Protein AF-A0A1M5B3C9-F1 (afdb_monomer_lite)

Radius of gyration: 13.38 Å; chains: 1; bounding box: 29×24×37 Å

Secondary structure (DSSP, 8-state):
-HHHHHHHHHHTTSS-HHHHHHHHHHHHHS-HHHHTTGGGGSS-B----HHHHHHHHTTSB--SBTB---SS--B-B-HHHHHHHHHHHHTTTTS--

Foldseek 3Di:
DLLVLLVVCVVVVVDDPVLSVLLVVLVVQADLVLLLCLVVQQDKDQDPDPSQVRCCVSVQWPPDDPPPPDVGRIIHGDPSSVSSVVSCVVVCNSPDD

pLDDT: mean 84.62, std 15.62, range [39.25, 97.19]

Organism: NCBI:txid871325

Structure (mmCIF, N/CA/C/O backbone):
data_AF-A0A1M5B3C9-F1
#
_entry.id   AF-A0A1M5B3C9-F1
#
loop_
_atom_site.group_PDB
_atom_site.id
_atom_site.type_symbol
_atom_site.label_atom_id
_atom_site.label_alt_id
_atom_site.label_comp_id
_atom_site.label_asym_id
_atom_site.label_entity_id
_atom_site.label_seq_id
_atom_site.pdbx_PDB_ins_code
_atom_site.Cartn_x
_atom_site.Cartn_y
_atom_site.Cartn_z
_atom_site.occupancy
_atom_site.B_iso_or_equiv
_atom_site.auth_seq_id
_atom_site.auth_comp_id
_atom_site.auth_asym_id
_atom_site.auth_atom_id
_atom_site.pdbx_PDB_model_num
ATOM 1 N N . MET A 1 1 ? 1.270 -7.340 12.332 1.00 81.56 1 MET A N 1
ATOM 2 C CA . MET A 1 1 ? 0.358 -7.906 11.324 1.00 81.56 1 MET A CA 1
ATOM 3 C C . MET A 1 1 ? -0.073 -6.761 10.421 1.00 81.56 1 MET A C 1
ATOM 5 O O . MET A 1 1 ? -0.568 -5.781 10.962 1.00 81.56 1 MET A O 1
ATOM 9 N N . ILE A 1 2 ? 0.177 -6.836 9.108 1.00 88.81 2 ILE A N 1
ATOM 10 C CA . ILE A 1 2 ? -0.075 -5.735 8.149 1.00 88.81 2 ILE A CA 1
ATOM 11 C C . ILE A 1 2 ? -1.534 -5.254 8.214 1.00 88.81 2 ILE A C 1
ATOM 13 O O . ILE A 1 2 ? -1.790 -4.061 8.341 1.00 88.81 2 ILE A O 1
ATOM 17 N N . MET A 1 3 ? -2.479 -6.195 8.265 1.00 91.19 3 MET A N 1
ATOM 18 C CA . MET A 1 3 ? -3.909 -5.907 8.415 1.00 91.19 3 MET A CA 1
ATOM 19 C C . MET A 1 3 ? -4.231 -5.077 9.669 1.00 91.19 3 MET A C 1
ATOM 21 O O . MET A 1 3 ? -5.036 -4.152 9.628 1.00 91.19 3 MET A O 1
ATOM 25 N N . GLY A 1 4 ? -3.556 -5.365 10.787 1.00 92.38 4 GLY A N 1
ATOM 26 C CA . GLY A 1 4 ? -3.728 -4.624 12.038 1.00 92.38 4 GLY A CA 1
ATOM 27 C C . GLY A 1 4 ? -3.229 -3.180 11.951 1.00 92.38 4 GLY A C 1
ATOM 28 O O . GLY A 1 4 ? -3.819 -2.295 12.563 1.00 92.38 4 GLY A O 1
ATOM 29 N N . SER A 1 5 ? -2.183 -2.923 11.161 1.00 94.38 5 SER A N 1
ATOM 30 C CA . SER A 1 5 ? -1.696 -1.564 10.892 1.00 94.38 5 SER A CA 1
ATOM 31 C C . SER A 1 5 ? -2.705 -0.751 10.082 1.00 94.38 5 SER A C 1
ATOM 33 O O . SER A 1 5 ? -2.977 0.396 10.430 1.00 94.38 5 SER A O 1
ATOM 35 N N . ILE A 1 6 ? -3.319 -1.363 9.065 1.00 95.31 6 ILE A N 1
ATOM 36 C CA . ILE A 1 6 ? -4.390 -0.741 8.271 1.00 95.31 6 ILE A CA 1
ATOM 37 C C . ILE A 1 6 ? -5.605 -0.440 9.161 1.00 95.31 6 ILE A C 1
ATOM 39 O O . ILE A 1 6 ? -6.112 0.681 9.165 1.00 95.31 6 ILE A O 1
ATOM 43 N N . TYR A 1 7 ? -6.022 -1.401 9.989 1.00 95.38 7 TYR A N 1
ATOM 44 C CA . TYR A 1 7 ? -7.133 -1.205 10.920 1.00 95.38 7 TYR A CA 1
ATOM 45 C C . TYR A 1 7 ? -6.852 -0.082 11.930 1.00 95.38 7 TYR A C 1
ATOM 47 O O . TYR A 1 7 ? -7.695 0.785 12.157 1.00 95.38 7 TYR A O 1
ATOM 55 N N . LYS A 1 8 ? -5.636 -0.031 12.490 1.00 95.06 8 LYS A N 1
ATOM 56 C CA . LYS A 1 8 ? -5.207 1.053 13.385 1.00 95.06 8 LYS A CA 1
ATOM 57 C C . LYS A 1 8 ? -5.260 2.415 12.688 1.00 95.06 8 LYS A C 1
ATOM 59 O O . LYS A 1 8 ? -5.754 3.369 13.283 1.00 95.06 8 LYS A O 1
ATOM 64 N N . ALA A 1 9 ? -4.783 2.515 11.446 1.00 95.81 9 ALA A N 1
ATOM 65 C CA . ALA A 1 9 ? -4.845 3.755 10.672 1.00 95.81 9 ALA A CA 1
ATOM 66 C C . ALA A 1 9 ? -6.293 4.236 10.489 1.00 95.81 9 ALA A C 1
ATOM 68 O O . ALA A 1 9 ? -6.568 5.427 10.645 1.00 95.81 9 ALA A O 1
ATOM 69 N N . ARG A 1 10 ? -7.232 3.306 10.261 1.00 96.81 10 ARG A N 1
ATOM 70 C CA . ARG A 1 10 ? -8.659 3.628 10.194 1.00 96.81 10 ARG A CA 1
ATOM 71 C C . ARG A 1 10 ? -9.207 4.140 11.525 1.00 96.81 10 ARG A C 1
ATOM 73 O O . ARG A 1 10 ? -9.901 5.155 11.527 1.00 96.81 10 ARG A O 1
ATOM 80 N N . LEU A 1 11 ? -8.901 3.478 12.643 1.00 96.75 11 LEU A N 1
ATOM 81 C CA . LEU A 1 11 ? -9.350 3.908 13.978 1.00 96.75 11 LEU A CA 1
ATOM 82 C C . LEU A 1 11 ? -8.838 5.306 14.351 1.00 96.75 11 LEU A C 1
ATOM 84 O O . LEU A 1 11 ? -9.525 6.053 15.0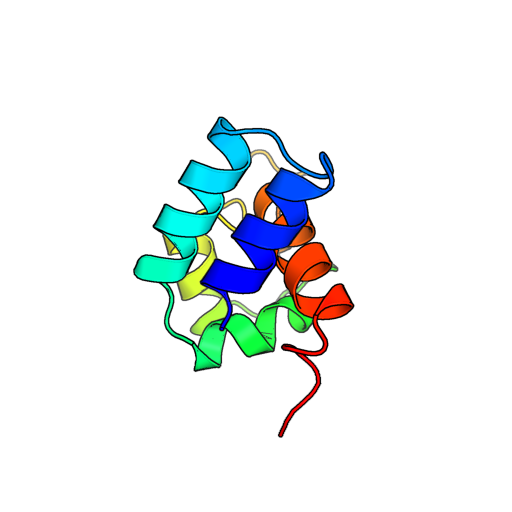38 1.00 96.75 11 LEU A O 1
ATOM 88 N N . LEU A 1 12 ? -7.646 5.666 13.871 1.00 95.88 12 LEU A N 1
ATOM 89 C CA . LEU A 1 12 ? -7.047 6.989 14.055 1.00 95.88 12 LEU A CA 1
ATOM 90 C C . LEU A 1 12 ? -7.529 8.028 13.027 1.00 95.88 12 LEU A C 1
ATOM 92 O O . LEU A 1 12 ? -6.982 9.126 12.987 1.00 95.88 12 LEU A O 1
ATOM 96 N N . ASN A 1 13 ? -8.522 7.694 12.193 1.00 94.94 13 ASN A N 1
ATOM 97 C CA . ASN A 1 13 ? -9.059 8.544 11.124 1.00 94.94 13 ASN A CA 1
ATOM 98 C C . ASN A 1 13 ? -7.998 9.050 10.125 1.00 94.94 13 ASN A C 1
ATOM 100 O O . ASN A 1 13 ? -8.177 10.102 9.521 1.00 94.94 13 ASN A O 1
ATOM 104 N N . LYS A 1 14 ? -6.904 8.298 9.930 1.00 94.94 14 LYS A N 1
ATOM 105 C CA . LYS A 1 14 ? -5.899 8.594 8.893 1.00 94.94 14 LYS A CA 1
ATOM 106 C C . LYS A 1 14 ? -6.354 8.175 7.496 1.00 94.94 14 LYS A C 1
ATOM 108 O O . LYS A 1 14 ? -5.849 8.698 6.514 1.00 94.94 14 LYS A O 1
ATOM 113 N N . ILE A 1 15 ? -7.268 7.209 7.441 1.00 96.81 15 ILE A N 1
ATOM 114 C CA . ILE A 1 15 ? -7.895 6.693 6.225 1.00 96.81 15 ILE A CA 1
ATOM 115 C C . ILE A 1 15 ? -9.392 6.505 6.462 1.00 96.81 15 ILE A C 1
ATOM 117 O O . ILE A 1 15 ? -9.823 6.301 7.602 1.00 96.81 15 ILE A O 1
ATOM 121 N N . ASN A 1 16 ? -10.182 6.538 5.397 1.00 97.06 16 ASN A N 1
ATOM 122 C CA . ASN A 1 16 ? -11.609 6.239 5.419 1.00 97.06 16 ASN A CA 1
ATOM 123 C C . ASN A 1 16 ? -11.889 4.727 5.247 1.00 97.06 16 ASN A C 1
ATOM 125 O O . ASN A 1 16 ? -10.977 3.901 5.149 1.00 97.06 16 ASN A O 1
ATOM 129 N N . ASN A 1 17 ? -13.169 4.338 5.275 1.00 97.19 17 ASN A N 1
ATOM 130 C CA . ASN A 1 17 ? -13.570 2.930 5.152 1.00 97.19 17 ASN A CA 1
ATOM 131 C C . ASN A 1 17 ? -13.217 2.333 3.782 1.00 97.19 17 ASN A C 1
ATOM 133 O O . ASN A 1 17 ? -12.791 1.181 3.722 1.00 97.19 17 ASN A O 1
ATOM 137 N N . ASP A 1 18 ? -13.369 3.099 2.706 1.00 96.88 18 ASP A N 1
ATOM 138 C CA . ASP A 1 18 ? -13.124 2.619 1.345 1.00 96.88 18 ASP A CA 1
ATOM 139 C C . ASP A 1 18 ? -11.628 2.387 1.112 1.00 96.88 18 ASP A C 1
ATOM 141 O O . ASP A 1 18 ? -11.230 1.358 0.566 1.00 96.88 18 ASP A O 1
ATOM 145 N N . GLU A 1 19 ? -10.785 3.294 1.610 1.00 96.44 19 GLU A N 1
ATOM 146 C CA . GLU A 1 19 ? -9.329 3.144 1.632 1.00 96.44 19 GLU A CA 1
ATOM 147 C C . GLU A 1 19 ? -8.911 1.931 2.463 1.00 96.44 19 GLU A C 1
ATOM 149 O O . GLU A 1 19 ? -8.096 1.128 2.010 1.00 96.44 19 GLU A O 1
ATOM 154 N N . MET A 1 20 ? -9.508 1.737 3.644 1.00 97.06 20 MET A N 1
ATOM 155 C CA . MET A 1 20 ? -9.257 0.554 4.467 1.00 97.06 20 MET A CA 1
ATOM 156 C C . MET A 1 20 ? -9.576 -0.730 3.693 1.00 97.06 20 MET A C 1
ATOM 158 O O . MET A 1 20 ? -8.728 -1.614 3.603 1.00 97.06 20 MET A O 1
ATOM 162 N N . LEU A 1 21 ? -10.774 -0.840 3.112 1.00 96.25 21 LEU A N 1
ATOM 163 C CA . LEU A 1 21 ? -11.197 -2.025 2.361 1.00 96.25 21 LEU A CA 1
ATOM 164 C C . LEU A 1 21 ? -10.315 -2.271 1.130 1.00 96.25 21 LEU A C 1
ATOM 166 O O . LEU A 1 21 ? -9.939 -3.415 0.862 1.00 96.25 21 LEU A O 1
ATOM 170 N N . ARG A 1 22 ? -9.925 -1.205 0.421 1.00 95.69 22 ARG A N 1
ATOM 171 C CA . ARG A 1 22 ? -9.002 -1.274 -0.718 1.00 95.69 22 ARG A CA 1
ATOM 172 C C . ARG A 1 22 ? -7.634 -1.813 -0.299 1.00 95.69 22 ARG A C 1
ATOM 174 O O . ARG A 1 22 ? -7.160 -2.780 -0.890 1.00 95.69 22 ARG A O 1
ATOM 181 N N . LEU A 1 23 ? -7.021 -1.233 0.733 1.00 96.19 23 LEU A N 1
ATOM 182 C CA . LEU A 1 23 ? -5.708 -1.652 1.234 1.00 96.19 23 LEU A CA 1
ATOM 183 C C . LEU A 1 23 ? -5.730 -3.089 1.768 1.00 96.19 23 LEU A C 1
ATOM 185 O O . LEU A 1 23 ? -4.804 -3.857 1.517 1.00 96.19 23 LEU A O 1
ATOM 189 N N . CYS A 1 24 ? -6.807 -3.475 2.451 1.00 95.00 24 CYS A N 1
ATOM 190 C CA . CYS A 1 24 ? -7.045 -4.845 2.891 1.00 95.00 24 CYS A CA 1
ATOM 191 C C . CYS A 1 24 ? -7.070 -5.825 1.706 1.00 95.00 24 CYS A C 1
ATOM 193 O O . CYS A 1 24 ? -6.342 -6.814 1.721 1.00 95.00 24 CYS A O 1
ATOM 195 N N . SER A 1 25 ? -7.840 -5.521 0.655 1.00 94.88 25 SER A N 1
ATOM 196 C CA . SER A 1 25 ? -7.917 -6.339 -0.566 1.00 94.88 25 SER A CA 1
ATOM 197 C C . SER A 1 25 ? -6.554 -6.502 -1.251 1.00 94.88 25 SER A C 1
ATOM 199 O O . SER A 1 25 ? -6.180 -7.608 -1.648 1.00 94.88 25 SER A O 1
ATOM 201 N N . ILE A 1 26 ? -5.777 -5.416 -1.327 1.00 94.75 26 ILE A N 1
ATOM 202 C CA . ILE A 1 26 ? -4.415 -5.423 -1.872 1.00 94.75 26 ILE A CA 1
ATOM 203 C C . ILE A 1 26 ? -3.511 -6.346 -1.055 1.00 94.75 26 ILE A C 1
ATOM 205 O O . ILE A 1 26 ? -2.898 -7.260 -1.601 1.00 94.75 26 ILE A O 1
ATOM 209 N N . VAL A 1 27 ? -3.442 -6.138 0.261 1.00 93.25 27 VAL A N 1
ATOM 210 C CA . VAL A 1 27 ? -2.536 -6.889 1.138 1.00 93.25 27 VAL A CA 1
ATOM 211 C C . VAL A 1 27 ? -2.880 -8.373 1.169 1.00 93.25 27 VAL A C 1
ATOM 213 O O . VAL A 1 27 ? -1.971 -9.196 1.216 1.00 93.25 27 VAL A O 1
ATOM 216 N N . THR A 1 28 ? -4.162 -8.737 1.106 1.00 93.44 28 THR A N 1
ATOM 217 C CA . THR A 1 28 ? -4.584 -10.143 1.037 1.00 93.44 28 THR A CA 1
ATOM 218 C C . THR A 1 28 ? -4.047 -10.856 -0.206 1.00 93.44 28 THR A C 1
ATOM 220 O O . THR A 1 28 ? -3.822 -12.062 -0.163 1.00 93.44 28 THR A O 1
ATOM 223 N N . ARG A 1 29 ? -3.820 -10.128 -1.304 1.00 93.19 29 ARG A N 1
ATOM 224 C CA . ARG A 1 29 ? -3.307 -10.671 -2.572 1.00 93.19 29 ARG A CA 1
ATOM 225 C C . ARG A 1 29 ? -1.797 -10.505 -2.738 1.00 93.19 29 ARG A C 1
ATOM 227 O O . ARG A 1 29 ? -1.239 -11.028 -3.699 1.00 93.19 29 ARG A O 1
ATOM 234 N N . ALA A 1 30 ? -1.150 -9.760 -1.850 1.00 92.00 30 ALA A N 1
ATOM 235 C CA . ALA A 1 30 ? 0.246 -9.395 -1.995 1.00 92.00 30 ALA A CA 1
ATOM 236 C C . ALA A 1 30 ? 1.186 -10.510 -1.523 1.00 92.00 30 ALA A C 1
ATOM 238 O O . ALA A 1 30 ? 0.984 -11.122 -0.470 1.00 92.00 30 ALA A O 1
ATOM 239 N N . PHE A 1 31 ? 2.275 -10.714 -2.263 1.00 92.88 31 PHE A N 1
ATOM 240 C CA . PHE A 1 31 ? 3.386 -11.519 -1.779 1.00 92.88 31 PHE A CA 1
ATOM 241 C C . PHE A 1 31 ? 4.190 -10.695 -0.763 1.00 92.88 31 PHE A C 1
ATOM 243 O O . PHE A 1 31 ? 4.714 -9.627 -1.072 1.00 92.88 31 PHE A O 1
ATOM 250 N N . LEU A 1 32 ? 4.246 -11.161 0.489 1.00 87.94 32 LEU A N 1
ATOM 251 C CA . LEU A 1 32 ? 4.827 -10.389 1.596 1.00 87.94 32 LEU A CA 1
ATOM 252 C C . LEU A 1 32 ? 6.289 -9.957 1.369 1.00 87.94 32 LEU A C 1
ATOM 254 O O . LEU A 1 32 ? 6.611 -8.829 1.746 1.00 87.94 32 LEU A O 1
ATOM 258 N N . PRO A 1 33 ? 7.178 -10.792 0.791 1.00 90.62 33 PRO A N 1
ATOM 259 C CA . PRO A 1 33 ? 8.532 -10.359 0.459 1.00 90.62 33 PRO A CA 1
ATOM 260 C C . PRO A 1 33 ? 8.566 -9.187 -0.521 1.00 90.62 33 PRO A C 1
ATOM 262 O O . PRO A 1 33 ? 9.345 -8.263 -0.295 1.00 90.62 33 PRO A O 1
ATOM 265 N N . ASP A 1 34 ? 7.682 -9.167 -1.523 1.00 92.56 34 ASP A N 1
ATOM 266 C CA . ASP A 1 34 ? 7.611 -8.061 -2.481 1.00 92.56 34 ASP A CA 1
ATOM 267 C C . ASP A 1 34 ? 7.244 -6.768 -1.762 1.00 92.56 34 ASP A C 1
ATOM 269 O O . ASP A 1 34 ? 7.913 -5.766 -1.958 1.00 92.56 34 ASP A O 1
ATOM 273 N N . LEU A 1 35 ? 6.272 -6.781 -0.838 1.00 90.56 35 LEU A N 1
ATOM 274 C CA . LEU A 1 35 ? 5.879 -5.577 -0.085 1.00 90.56 35 LEU A CA 1
ATOM 275 C C . LEU A 1 35 ? 7.036 -4.909 0.674 1.00 90.56 35 LEU A C 1
ATOM 277 O O . LEU A 1 35 ? 6.982 -3.702 0.911 1.00 90.56 35 LEU A O 1
ATOM 281 N N . LYS A 1 36 ? 8.091 -5.649 1.045 1.00 89.31 36 LYS A N 1
ATOM 282 C CA . LYS A 1 36 ? 9.285 -5.054 1.670 1.00 89.31 36 LYS A CA 1
ATOM 283 C C . LYS A 1 36 ? 10.041 -4.119 0.722 1.00 89.31 36 LYS A C 1
ATOM 285 O O . LYS A 1 36 ? 10.761 -3.249 1.197 1.00 89.31 36 LYS A O 1
ATOM 290 N N . ARG A 1 37 ? 9.856 -4.277 -0.590 1.00 92.12 37 ARG A N 1
ATOM 291 C CA . ARG A 1 37 ? 10.450 -3.456 -1.650 1.00 92.12 37 ARG A CA 1
ATOM 292 C C . ARG A 1 37 ? 9.661 -2.192 -1.965 1.00 92.12 37 ARG A C 1
ATOM 294 O O . ARG A 1 37 ? 10.121 -1.419 -2.788 1.00 92.12 37 ARG A O 1
ATOM 301 N N . LEU A 1 38 ? 8.515 -1.941 -1.319 1.00 91.31 38 LEU A N 1
ATOM 302 C CA . LEU A 1 38 ? 7.750 -0.698 -1.513 1.00 91.31 38 LEU A CA 1
ATOM 303 C C . LEU A 1 38 ? 8.614 0.583 -1.452 1.00 91.31 38 LEU A C 1
ATOM 305 O O . LEU A 1 38 ? 8.408 1.444 -2.306 1.00 91.31 38 LEU A O 1
ATOM 309 N N .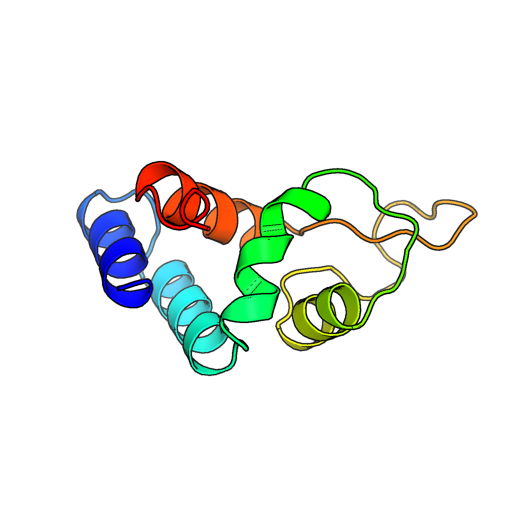 PRO A 1 39 ? 9.583 0.731 -0.519 1.00 92.31 39 PRO A N 1
ATOM 310 C CA . PRO A 1 39 ? 10.442 1.917 -0.470 1.00 92.31 39 PRO A CA 1
ATOM 311 C C . PRO A 1 39 ? 11.231 2.174 -1.760 1.00 92.31 39 PRO A C 1
ATOM 313 O O . PRO A 1 39 ? 11.432 3.331 -2.117 1.00 92.31 39 PRO A O 1
ATOM 316 N N . ASP A 1 40 ? 11.610 1.117 -2.487 1.00 91.88 40 ASP A N 1
ATOM 317 C CA . ASP A 1 40 ? 12.415 1.196 -3.715 1.00 91.88 40 ASP A CA 1
ATOM 318 C C . ASP A 1 40 ? 11.647 1.849 -4.888 1.00 91.88 40 ASP A C 1
ATOM 320 O O . ASP A 1 40 ? 12.238 2.123 -5.932 1.00 91.88 40 ASP A O 1
ATOM 324 N N . TYR A 1 41 ? 10.338 2.089 -4.729 1.00 90.62 41 TYR A N 1
ATOM 325 C CA . TYR A 1 41 ? 9.450 2.682 -5.738 1.00 90.62 41 TYR A CA 1
ATOM 326 C C . TYR A 1 41 ? 8.767 3.971 -5.250 1.00 90.62 41 TYR A C 1
ATOM 328 O O . TYR A 1 41 ? 7.807 4.429 -5.868 1.00 90.62 41 TYR A O 1
ATOM 336 N N . LEU A 1 42 ? 9.203 4.560 -4.126 1.00 89.62 42 LEU A N 1
ATOM 337 C CA . LEU A 1 42 ? 8.696 5.871 -3.685 1.00 89.62 42 LEU A CA 1
ATOM 338 C C . LEU A 1 42 ? 9.029 6.982 -4.682 1.00 89.62 42 LEU A C 1
ATOM 340 O O . LEU A 1 42 ? 8.223 7.891 -4.895 1.00 89.62 42 LEU A O 1
ATOM 344 N N . GLU A 1 43 ? 10.216 6.880 -5.265 1.00 86.44 43 GLU A N 1
ATOM 345 C CA . GLU A 1 43 ? 10.712 7.728 -6.337 1.00 86.44 43 GLU A CA 1
ATOM 346 C C . GLU A 1 43 ? 10.715 6.950 -7.656 1.00 86.44 43 GLU A C 1
ATOM 348 O O . GLU A 1 43 ? 10.369 5.767 -7.711 1.00 86.44 43 GLU A O 1
ATOM 353 N N . GLU A 1 44 ? 11.073 7.641 -8.732 1.00 83.62 44 GLU A N 1
ATOM 354 C CA . GLU A 1 44 ? 11.167 7.051 -10.058 1.00 83.62 44 GLU A CA 1
ATOM 355 C C . GLU A 1 44 ? 12.181 5.898 -10.085 1.00 83.62 44 GLU A C 1
ATOM 357 O O . GLU A 1 44 ? 13.348 6.060 -9.725 1.00 83.62 44 GLU A O 1
ATOM 362 N N . ASN A 1 45 ? 11.732 4.728 -10.540 1.00 82.44 45 ASN A N 1
ATOM 363 C CA . ASN A 1 45 ? 12.568 3.551 -10.710 1.00 82.44 45 ASN A CA 1
ATOM 364 C C . ASN A 1 45 ? 12.476 3.052 -12.153 1.00 82.44 45 ASN A C 1
ATOM 366 O O . ASN A 1 45 ? 11.391 2.779 -12.663 1.00 82.44 45 ASN A O 1
ATOM 370 N N . THR A 1 46 ? 13.620 2.914 -12.818 1.00 79.25 46 THR A N 1
ATOM 371 C CA . THR A 1 46 ? 13.701 2.490 -14.225 1.00 79.25 46 THR A CA 1
ATOM 372 C C . THR A 1 46 ? 13.823 0.976 -14.393 1.00 79.25 46 THR A C 1
ATOM 374 O O . THR A 1 46 ? 13.848 0.464 -15.509 1.00 79.25 46 THR A O 1
ATOM 377 N N . LYS A 1 47 ? 13.904 0.221 -13.290 1.00 78.44 47 LYS A N 1
ATOM 378 C CA . LYS A 1 47 ? 14.026 -1.235 -13.311 1.00 78.44 47 LYS A CA 1
ATOM 379 C C . LYS A 1 47 ? 12.661 -1.896 -13.132 1.00 78.44 47 LYS A C 1
ATOM 381 O O . LYS A 1 47 ? 12.151 -1.996 -12.016 1.00 78.44 47 LYS A O 1
ATOM 386 N N . ILE A 1 48 ? 12.133 -2.473 -14.210 1.00 78.81 48 ILE A N 1
ATOM 387 C CA . ILE A 1 48 ? 10.944 -3.335 -14.157 1.00 78.81 48 ILE A CA 1
ATOM 388 C C . ILE A 1 48 ? 11.338 -4.716 -13.610 1.00 78.81 48 ILE A C 1
ATOM 390 O O . ILE A 1 48 ? 11.689 -5.641 -14.340 1.00 78.81 48 ILE A O 1
ATOM 394 N N . SER A 1 49 ? 11.361 -4.831 -12.285 1.00 87.50 49 SER A N 1
ATOM 395 C CA . SER A 1 49 ? 11.632 -6.077 -11.564 1.00 87.50 49 SER A CA 1
ATOM 396 C C . SER A 1 49 ? 10.368 -6.937 -11.392 1.00 87.50 49 SER A C 1
ATOM 398 O O . SER A 1 49 ? 9.254 -6.519 -11.720 1.00 87.50 49 SER A O 1
ATOM 400 N N . ILE A 1 50 ? 10.526 -8.135 -10.818 1.00 90.38 50 ILE A N 1
ATOM 401 C CA . ILE A 1 50 ? 9.391 -8.988 -10.428 1.00 90.38 50 ILE A CA 1
ATOM 402 C C . ILE A 1 50 ? 8.504 -8.253 -9.412 1.00 90.38 50 ILE A C 1
ATOM 404 O O . ILE A 1 50 ? 7.279 -8.306 -9.509 1.00 90.38 50 ILE A O 1
ATOM 408 N N . GLU A 1 51 ? 9.108 -7.510 -8.485 1.00 92.31 51 GLU A N 1
ATOM 409 C CA . GLU A 1 51 ? 8.392 -6.743 -7.469 1.00 92.31 51 GLU A CA 1
ATOM 410 C C . GLU A 1 51 ? 7.633 -5.560 -8.084 1.00 92.31 51 GLU A C 1
ATOM 412 O O . GLU A 1 51 ? 6.479 -5.324 -7.727 1.00 92.31 51 GLU A O 1
ATOM 417 N N . ALA A 1 52 ? 8.217 -4.884 -9.081 1.00 89.75 52 ALA A N 1
ATOM 418 C CA . ALA A 1 52 ? 7.531 -3.841 -9.845 1.00 89.75 52 ALA A CA 1
ATOM 419 C C . ALA A 1 52 ? 6.279 -4.400 -10.546 1.00 89.75 52 ALA A C 1
ATOM 421 O O . ALA A 1 52 ? 5.196 -3.822 -10.445 1.00 89.75 52 ALA A O 1
ATOM 422 N N . GLN A 1 53 ? 6.394 -5.571 -11.186 1.00 89.00 53 GLN A N 1
ATOM 423 C CA . GLN A 1 53 ? 5.262 -6.243 -11.828 1.00 89.00 53 GLN A CA 1
ATOM 424 C C . GLN A 1 53 ? 4.194 -6.683 -10.814 1.00 89.00 53 GLN A C 1
ATOM 426 O O . GLN A 1 53 ? 2.995 -6.578 -11.083 1.00 89.00 53 GLN A O 1
ATOM 431 N N . SER A 1 54 ? 4.616 -7.150 -9.637 1.00 92.50 54 SER A N 1
ATOM 432 C CA . SER A 1 54 ? 3.732 -7.484 -8.515 1.00 92.50 54 SER A CA 1
ATOM 433 C C . SER A 1 54 ? 2.918 -6.258 -8.087 1.00 92.50 54 SER A C 1
ATOM 435 O O . SER A 1 54 ? 1.691 -6.316 -8.001 1.00 92.50 54 SER A O 1
ATOM 437 N N . PHE A 1 55 ? 3.568 -5.104 -7.926 1.00 92.75 55 PHE A N 1
ATOM 438 C CA . PHE A 1 55 ? 2.915 -3.851 -7.546 1.00 92.75 55 PHE A CA 1
ATOM 439 C C . PHE A 1 55 ? 1.998 -3.279 -8.625 1.00 92.75 55 PHE A C 1
ATOM 441 O O . PHE A 1 55 ? 0.908 -2.807 -8.298 1.00 92.75 55 PHE A O 1
ATOM 448 N N . ILE A 1 56 ? 2.379 -3.388 -9.896 1.00 89.75 56 ILE A N 1
ATOM 449 C CA . ILE A 1 56 ? 1.513 -3.096 -11.044 1.00 89.75 56 ILE A CA 1
ATOM 450 C C . ILE A 1 56 ? 0.234 -3.944 -10.981 1.00 89.75 56 ILE A C 1
ATOM 452 O O . ILE A 1 56 ? -0.875 -3.416 -11.045 1.00 89.75 56 ILE A O 1
ATOM 456 N N . ASN A 1 57 ? 0.368 -5.258 -10.779 1.00 90.62 57 ASN A N 1
ATOM 457 C CA . ASN A 1 57 ? -0.770 -6.184 -10.728 1.00 90.62 57 ASN A CA 1
ATOM 458 C C . ASN A 1 57 ? -1.679 -5.954 -9.508 1.00 90.62 57 ASN A C 1
ATOM 460 O O . ASN A 1 57 ? -2.863 -6.304 -9.530 1.00 90.62 57 ASN A O 1
ATOM 464 N N . LEU A 1 58 ? -1.126 -5.379 -8.440 1.00 92.88 58 LEU A N 1
ATOM 465 C CA . LEU A 1 58 ? -1.851 -4.973 -7.238 1.00 92.88 58 LEU A CA 1
ATOM 466 C C . LEU A 1 58 ? -2.464 -3.566 -7.347 1.00 92.88 58 LEU A C 1
ATOM 468 O O . LEU A 1 58 ? -3.210 -3.173 -6.451 1.00 92.88 58 LEU A O 1
ATOM 472 N N . GLY A 1 59 ? -2.177 -2.814 -8.415 1.00 90.75 59 GLY A N 1
ATOM 473 C CA . GLY A 1 59 ? -2.634 -1.432 -8.588 1.00 90.75 59 GLY A CA 1
ATOM 474 C C . GLY A 1 59 ? -1.951 -0.429 -7.651 1.00 90.75 59 GLY A C 1
ATOM 475 O O . GLY A 1 59 ? -2.545 0.593 -7.313 1.00 90.75 59 GLY A O 1
ATOM 476 N N . LEU A 1 60 ? -0.734 -0.734 -7.191 1.00 92.50 60 LEU A N 1
ATOM 477 C CA . LEU A 1 60 ? 0.097 0.134 -6.341 1.00 92.50 60 LEU A CA 1
ATOM 478 C C . LEU A 1 60 ? 1.063 1.007 -7.152 1.00 92.50 60 LEU A C 1
ATOM 480 O O . LEU A 1 60 ? 1.528 2.031 -6.657 1.00 92.50 60 LEU A O 1
ATOM 484 N N . ILE A 1 61 ? 1.356 0.590 -8.382 1.00 90.25 61 ILE A N 1
ATOM 485 C CA . ILE A 1 61 ? 2.072 1.349 -9.406 1.00 90.25 61 ILE A CA 1
ATOM 486 C C . ILE A 1 61 ? 1.100 1.533 -10.566 1.00 90.25 61 ILE A C 1
ATOM 488 O O . ILE A 1 61 ? 0.409 0.586 -10.954 1.00 90.25 61 ILE A O 1
ATOM 492 N N . ASP A 1 62 ? 1.046 2.738 -11.119 1.00 77.31 62 ASP A N 1
ATOM 493 C CA . ASP A 1 62 ? 0.217 3.002 -12.288 1.00 77.31 62 ASP A CA 1
ATOM 494 C C . ASP A 1 62 ? 0.852 2.357 -13.529 1.00 77.31 62 ASP A C 1
ATOM 496 O O . ASP A 1 62 ? 1.996 2.629 -13.877 1.00 77.31 62 ASP A O 1
ATOM 500 N N . ASN A 1 63 ? 0.105 1.465 -14.185 1.00 61.97 63 ASN A N 1
ATOM 501 C CA . ASN A 1 63 ? 0.573 0.667 -15.329 1.00 61.97 63 ASN A CA 1
ATOM 502 C C . ASN A 1 63 ? 0.169 1.248 -16.697 1.00 61.97 63 ASN A C 1
ATOM 504 O O . ASN A 1 63 ? 0.259 0.572 -17.717 1.00 61.97 63 ASN A O 1
ATOM 508 N N . PHE A 1 64 ? -0.357 2.472 -16.744 1.00 50.62 64 PHE A N 1
ATOM 509 C CA . PHE A 1 64 ? -0.813 3.077 -17.994 1.00 50.62 64 PHE A CA 1
ATOM 510 C C . PHE A 1 64 ? -0.205 4.460 -18.209 1.00 50.62 64 PHE A C 1
ATOM 512 O O . PHE A 1 64 ? -0.284 5.331 -17.346 1.00 50.62 64 PHE A O 1
ATOM 519 N N . LEU A 1 65 ? 0.340 4.629 -19.420 1.00 44.06 65 LEU A N 1
ATOM 520 C CA . LEU A 1 65 ? 0.336 5.845 -20.241 1.00 44.06 65 LEU A CA 1
ATOM 521 C C . LEU A 1 65 ? -0.672 6.887 -19.711 1.00 44.06 65 LEU A C 1
ATOM 523 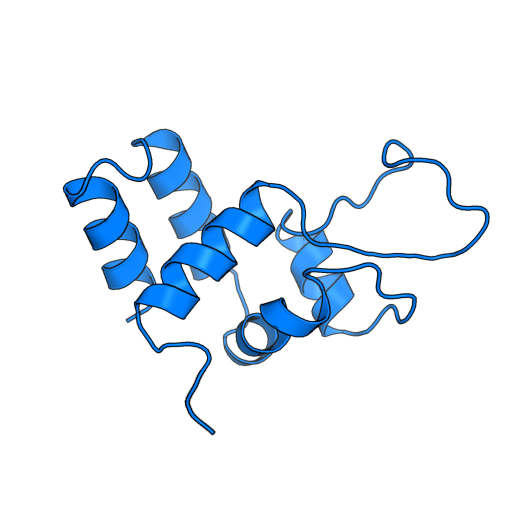O O . LEU A 1 65 ? -1.859 6.811 -20.022 1.00 44.06 65 LEU A O 1
ATOM 527 N N . GLY A 1 66 ? -0.222 7.823 -18.874 1.00 39.25 66 GLY A N 1
ATOM 528 C CA . GLY A 1 66 ? -1.116 8.721 -18.130 1.00 39.25 66 GLY A CA 1
ATOM 529 C C . GLY A 1 66 ? -0.488 9.327 -16.872 1.00 39.25 66 GLY A C 1
ATOM 530 O O . GLY A 1 66 ? -0.854 10.435 -16.488 1.00 39.25 66 GLY A O 1
ATOM 531 N N . GLY A 1 67 ? 0.528 8.672 -16.300 1.00 43.31 67 GLY A N 1
ATOM 532 C CA . GLY A 1 67 ? 1.630 9.392 -15.655 1.00 43.31 67 GLY A CA 1
ATOM 533 C C . GLY A 1 67 ? 2.363 10.229 -16.707 1.00 43.31 67 GLY A C 1
ATOM 534 O O . GLY A 1 67 ? 2.284 9.899 -17.894 1.00 43.31 67 GLY A O 1
ATOM 535 N N . VAL A 1 68 ? 3.010 11.332 -16.301 1.00 46.69 68 VAL A N 1
ATOM 536 C CA . VAL A 1 68 ? 3.816 12.184 -17.198 1.00 46.69 68 VAL A CA 1
ATOM 537 C C . VAL A 1 68 ? 4.585 11.270 -18.143 1.00 46.69 68 VAL A C 1
ATOM 539 O O . VAL A 1 68 ? 5.325 10.422 -17.660 1.00 46.69 68 VAL A O 1
ATOM 542 N N . TRP A 1 69 ? 4.353 11.387 -19.455 1.00 44.41 69 TRP A N 1
ATOM 543 C CA . TRP A 1 69 ? 5.139 10.673 -20.458 1.00 44.41 69 TRP A CA 1
ATOM 544 C C . TRP A 1 69 ? 6.603 11.034 -20.220 1.00 44.41 69 TRP A C 1
ATOM 546 O O . TRP A 1 69 ? 7.084 12.090 -20.631 1.00 44.41 69 TRP A O 1
ATOM 556 N N . THR A 1 70 ? 7.299 10.181 -19.490 1.00 51.97 70 THR A N 1
ATOM 557 C CA . THR A 1 70 ? 8.740 10.178 -19.421 1.00 51.97 70 THR A CA 1
ATOM 558 C C . THR A 1 70 ? 9.185 9.409 -20.657 1.00 51.97 70 THR A C 1
ATOM 560 O O . THR A 1 70 ? 8.611 8.386 -21.024 1.00 51.97 70 THR A O 1
ATOM 563 N N . ASN A 1 71 ? 10.175 9.925 -21.384 1.00 56.50 71 ASN A N 1
ATOM 564 C CA . ASN A 1 71 ? 10.649 9.308 -22.633 1.00 56.50 71 ASN A CA 1
ATOM 565 C C . ASN A 1 71 ? 11.389 7.968 -22.404 1.00 56.50 71 ASN A C 1
ATOM 567 O O . ASN A 1 71 ? 12.211 7.569 -23.226 1.00 56.50 71 ASN A O 1
ATOM 571 N N . HIS A 1 72 ? 11.171 7.316 -21.262 1.00 63.00 72 HIS A N 1
ATOM 572 C CA . HIS A 1 72 ? 11.855 6.116 -20.817 1.00 63.00 72 HIS A CA 1
ATOM 573 C C . HIS A 1 72 ? 10.949 5.299 -19.886 1.00 63.00 72 HIS A C 1
ATOM 575 O O . HIS A 1 72 ? 10.043 5.842 -19.260 1.00 63.00 72 HIS A O 1
ATOM 581 N N . GLU A 1 73 ? 11.188 3.990 -19.810 1.00 67.62 73 GLU A N 1
ATOM 582 C CA . GLU A 1 73 ? 10.472 3.109 -18.887 1.00 67.62 73 GLU A CA 1
ATOM 583 C C . GLU A 1 73 ? 10.752 3.532 -17.445 1.00 67.62 73 GLU A C 1
ATOM 585 O O . GLU A 1 73 ? 11.899 3.504 -16.988 1.00 67.62 73 GLU A O 1
ATOM 590 N N . SER A 1 74 ? 9.703 3.914 -16.725 1.00 75.06 74 SER A N 1
ATOM 591 C CA . SER A 1 74 ? 9.801 4.180 -15.302 1.00 75.06 74 SER A CA 1
ATOM 592 C C . SER A 1 74 ? 8.541 3.775 -14.553 1.00 75.06 74 SER A C 1
ATOM 594 O O . SER A 1 74 ? 7.447 3.670 -15.107 1.00 75.06 74 SER A O 1
ATOM 596 N N . CYS A 1 75 ? 8.724 3.460 -13.277 1.00 81.31 75 CYS A N 1
ATOM 597 C CA . CYS A 1 75 ? 7.667 3.048 -12.379 1.00 81.31 75 CYS A CA 1
ATOM 598 C C . CYS A 1 75 ? 7.843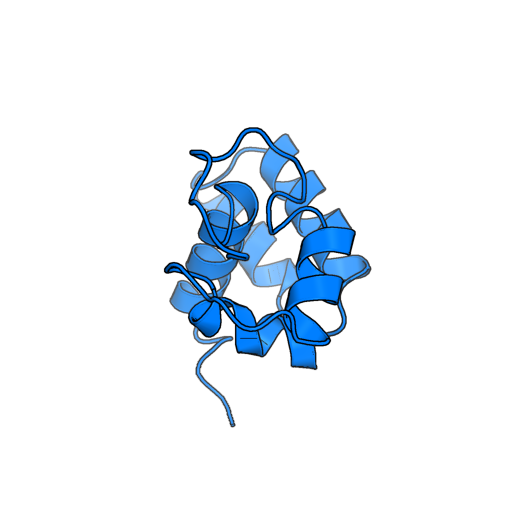 3.734 -11.024 1.00 81.31 75 CYS A C 1
ATOM 600 O O . CYS A 1 75 ? 8.955 3.869 -10.513 1.00 81.31 75 CYS A O 1
ATOM 602 N N . CYS A 1 76 ? 6.736 4.187 -10.446 1.00 88.50 76 CYS A N 1
ATOM 603 C CA . CYS A 1 76 ? 6.689 4.767 -9.112 1.00 88.50 76 CYS A CA 1
ATOM 604 C C . CYS A 1 76 ? 5.344 4.439 -8.460 1.00 88.50 76 CY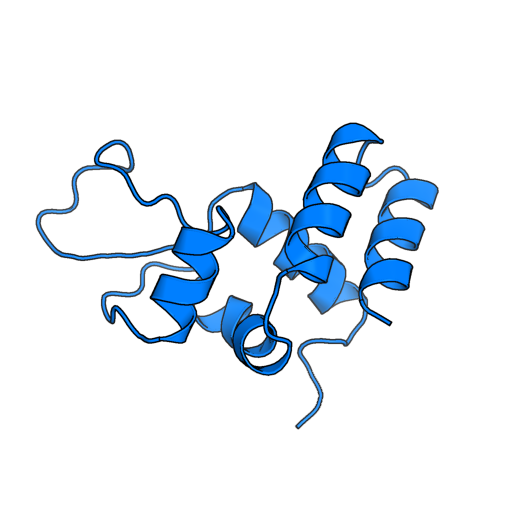S A C 1
ATOM 606 O O . CYS A 1 76 ? 4.348 4.166 -9.139 1.00 88.50 76 CYS A O 1
ATOM 608 N N . LEU A 1 77 ? 5.316 4.430 -7.129 1.00 91.50 77 LEU A N 1
ATOM 609 C CA . LEU A 1 77 ? 4.093 4.199 -6.377 1.00 91.50 77 LEU A CA 1
ATOM 610 C C . LEU A 1 77 ? 3.081 5.312 -6.652 1.00 91.50 77 LEU A C 1
ATOM 612 O O . LEU A 1 77 ? 3.391 6.503 -6.546 1.00 91.50 77 LEU A O 1
ATOM 616 N N . ASN A 1 78 ? 1.843 4.911 -6.914 1.00 91.50 78 ASN A N 1
ATOM 617 C CA . ASN A 1 78 ? 0.710 5.824 -6.940 1.00 91.50 78 ASN A CA 1
ATOM 618 C C . ASN A 1 78 ? 0.291 6.214 -5.513 1.00 91.50 78 ASN A C 1
ATOM 620 O O . ASN A 1 78 ? 0.879 5.771 -4.521 1.00 91.50 78 ASN A O 1
ATOM 624 N N . ASP A 1 79 ? -0.751 7.031 -5.381 1.00 92.62 79 ASP A N 1
ATOM 625 C CA . ASP A 1 79 ? -1.207 7.514 -4.072 1.00 92.62 79 ASP A CA 1
ATOM 626 C C . ASP A 1 79 ? -1.635 6.377 -3.134 1.00 92.62 79 ASP A C 1
ATOM 628 O O . ASP A 1 79 ? -1.371 6.427 -1.932 1.00 92.62 79 ASP A O 1
ATOM 632 N N . THR A 1 80 ? -2.215 5.299 -3.676 1.00 94.12 80 THR A N 1
ATOM 633 C CA . THR A 1 80 ? -2.561 4.107 -2.882 1.00 94.12 80 THR A CA 1
ATOM 634 C C . THR A 1 80 ? -1.297 3.385 -2.404 1.00 94.12 80 THR A C 1
ATOM 636 O O . THR A 1 80 ? -1.220 2.974 -1.244 1.00 94.12 80 THR A O 1
ATOM 639 N N . GLY A 1 81 ? -0.282 3.273 -3.266 1.00 94.38 81 GLY A N 1
ATOM 640 C CA . GLY A 1 81 ? 1.034 2.731 -2.930 1.00 94.38 81 GLY A CA 1
ATOM 641 C C . GLY A 1 81 ? 1.750 3.524 -1.842 1.00 94.38 81 GLY A C 1
ATOM 642 O O . GLY A 1 81 ? 2.215 2.948 -0.854 1.00 94.38 81 GLY A O 1
ATOM 643 N N . LYS A 1 82 ? 1.775 4.852 -1.971 1.00 94.88 82 LYS A N 1
ATOM 644 C CA . LYS A 1 82 ? 2.370 5.765 -0.985 1.00 94.88 82 LYS A CA 1
ATOM 645 C C . LYS A 1 82 ? 1.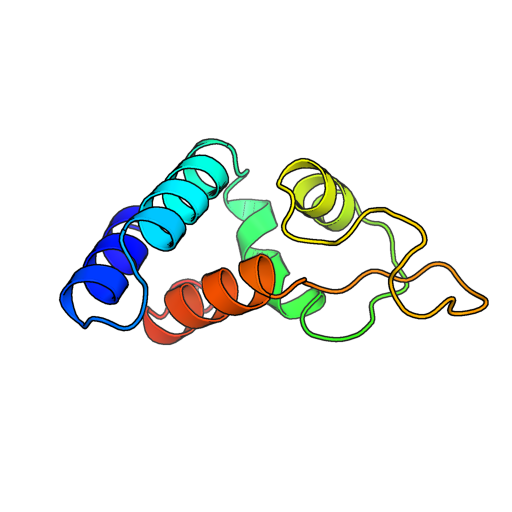638 5.706 0.354 1.00 94.88 82 LYS A C 1
ATOM 647 O O . LYS A 1 82 ? 2.286 5.658 1.400 1.00 94.88 82 LYS A O 1
ATOM 652 N N . LEU A 1 83 ? 0.306 5.637 0.333 1.00 95.44 83 LEU A N 1
ATOM 653 C CA . LEU A 1 83 ? -0.509 5.478 1.536 1.00 95.44 83 LEU A CA 1
ATOM 654 C C . LEU A 1 83 ? -0.195 4.163 2.262 1.00 95.44 83 LEU A C 1
ATOM 656 O O . LEU A 1 83 ? 0.032 4.163 3.476 1.00 95.44 83 LEU A O 1
ATOM 660 N N . LEU A 1 84 ? -0.128 3.049 1.523 1.00 95.31 84 LEU A N 1
ATOM 661 C CA . LEU A 1 84 ? 0.240 1.749 2.083 1.00 95.31 84 LEU A CA 1
ATOM 662 C C . LEU A 1 84 ? 1.641 1.795 2.701 1.00 95.31 84 LEU A C 1
ATOM 664 O O . LEU A 1 84 ? 1.817 1.387 3.850 1.00 95.31 84 LEU A O 1
ATOM 668 N N . HIS A 1 85 ? 2.623 2.334 1.975 1.00 94.94 85 HIS A N 1
ATOM 669 C CA . HIS A 1 85 ? 3.981 2.512 2.481 1.00 94.94 85 HIS A CA 1
ATOM 670 C C . HIS A 1 85 ? 4.003 3.322 3.788 1.00 94.94 85 HIS A C 1
ATOM 672 O O . HIS A 1 85 ? 4.635 2.899 4.757 1.00 94.94 85 HIS A O 1
ATOM 678 N N . GLY A 1 86 ? 3.279 4.446 3.849 1.00 94.44 86 GLY A N 1
ATOM 679 C CA . GLY A 1 86 ? 3.189 5.287 5.045 1.00 94.44 86 GLY A CA 1
ATOM 680 C C . GLY A 1 86 ? 2.677 4.518 6.266 1.00 94.44 86 GLY A C 1
ATOM 681 O O . GLY A 1 86 ? 3.327 4.504 7.312 1.00 94.44 86 GLY A O 1
ATOM 682 N N . ILE A 1 87 ? 1.568 3.788 6.114 1.00 93.81 87 ILE A N 1
ATOM 683 C CA . ILE A 1 87 ? 0.975 2.974 7.191 1.00 93.81 87 ILE A CA 1
ATOM 684 C C . ILE A 1 87 ? 1.955 1.901 7.698 1.00 93.81 87 ILE A C 1
ATOM 686 O O . ILE A 1 87 ? 2.037 1.634 8.906 1.00 93.81 87 ILE A O 1
ATOM 690 N N . LEU A 1 88 ? 2.704 1.265 6.793 1.00 91.44 88 LEU A N 1
ATOM 691 C CA . LEU A 1 88 ? 3.649 0.205 7.152 1.00 91.44 88 LEU A CA 1
ATOM 692 C C . LEU A 1 88 ? 4.930 0.739 7.790 1.00 91.44 88 LEU A C 1
ATOM 694 O O . LEU A 1 88 ? 5.431 0.124 8.739 1.00 91.44 88 LEU A O 1
ATOM 698 N N . SER A 1 89 ? 5.412 1.887 7.319 1.00 88.81 89 SER A N 1
ATOM 699 C CA . SER A 1 89 ? 6.565 2.599 7.873 1.00 88.81 89 SER A CA 1
ATOM 700 C C . SER A 1 89 ? 6.315 3.046 9.310 1.00 88.81 89 SER A C 1
ATOM 702 O O . SER A 1 89 ? 7.098 2.716 10.197 1.00 88.81 89 SER A O 1
ATOM 704 N N . GLU A 1 90 ? 5.173 3.683 9.584 1.00 83.62 90 GLU A N 1
ATOM 705 C CA . GLU A 1 90 ? 4.782 4.088 10.946 1.00 83.62 90 GLU A CA 1
ATOM 706 C C . GLU A 1 90 ? 4.637 2.902 11.914 1.00 83.62 90 GLU A C 1
ATOM 708 O O . GLU A 1 90 ? 4.715 3.050 13.134 1.00 83.62 90 GLU A O 1
ATOM 713 N N . SER A 1 91 ? 4.399 1.708 11.373 1.00 79.00 91 SER A N 1
ATOM 714 C CA . SER A 1 91 ? 4.228 0.480 12.148 1.00 79.00 91 SER A CA 1
ATOM 715 C C . SER A 1 91 ? 5.534 -0.295 12.370 1.00 79.00 91 SER A C 1
ATOM 717 O O . SER A 1 91 ? 5.482 -1.398 12.924 1.00 79.00 91 SER A O 1
ATOM 719 N N . GLY A 1 92 ? 6.673 0.220 11.887 1.00 72.75 92 GLY A N 1
ATOM 720 C CA . GLY A 1 92 ? 7.979 -0.447 11.932 1.00 72.75 92 GLY A CA 1
ATOM 721 C C . GLY A 1 92 ? 8.051 -1.726 11.090 1.00 72.75 92 GLY A C 1
ATOM 722 O O . GLY A 1 92 ? 8.901 -2.579 11.323 1.00 72.75 92 GLY A O 1
ATOM 723 N N . ARG A 1 93 ? 7.133 -1.931 10.134 1.00 68.62 93 ARG A N 1
ATOM 724 C CA . ARG A 1 93 ? 7.006 -3.211 9.405 1.00 68.62 93 ARG A CA 1
ATOM 725 C C . ARG A 1 93 ? 7.911 -3.327 8.185 1.00 68.62 93 ARG A C 1
ATOM 727 O O . ARG A 1 93 ? 8.127 -4.441 7.722 1.00 68.62 93 ARG A O 1
ATOM 734 N N . LEU A 1 94 ? 8.462 -2.211 7.719 1.00 61.16 94 LEU A N 1
ATOM 735 C CA . LEU A 1 94 ? 9.439 -2.166 6.630 1.00 61.16 94 LEU A CA 1
ATOM 736 C C . LEU A 1 94 ? 10.897 -2.196 7.133 1.00 61.16 94 LEU A C 1
ATOM 738 O O . LEU A 1 94 ? 11.813 -2.113 6.329 1.00 61.16 94 LEU A O 1
ATOM 742 N N . GLN A 1 95 ? 11.124 -2.337 8.448 1.00 54.69 95 GLN A N 1
ATOM 743 C CA . GLN A 1 95 ? 12.451 -2.187 9.072 1.00 54.69 95 GLN A CA 1
ATOM 744 C C . GLN A 1 95 ? 13.128 -3.497 9.523 1.00 54.69 95 GLN A C 1
ATOM 746 O O . GLN A 1 95 ? 14.233 -3.441 10.052 1.00 54.69 95 GLN A O 1
ATOM 751 N N . TYR A 1 96 ? 12.520 -4.675 9.329 1.00 44.81 96 TYR A N 1
ATOM 752 C CA . TYR A 1 96 ? 13.088 -5.939 9.829 1.00 44.81 96 TYR A CA 1
ATOM 753 C C . TYR A 1 96 ? 13.588 -6.863 8.700 1.00 44.81 96 TYR A C 1
ATOM 755 O O . TYR A 1 96 ? 12.789 -7.419 7.925 1.00 44.81 96 TYR A O 1
ATOM 763 N N . ASN A 1 97 ? 14.922 -6.999 8.657 1.00 41.38 97 ASN A N 1
ATOM 764 C CA . ASN A 1 97 ? 15.691 -8.075 8.020 1.00 41.38 97 ASN A CA 1
ATOM 765 C C . ASN A 1 97 ? 15.599 -9.348 8.859 1.00 41.38 97 ASN A C 1
ATOM 767 O O . ASN A 1 97 ? 15.848 -9.249 10.081 1.00 41.38 97 ASN A O 1
#

Sequence (97 aa):
MIMGSIYKARLLNKINNDEMLRLCSIVTRAFLPDLKRLPDYLEENTKISIEAQSFINLGLIDNFLGGVWTNHESCCLNDTGKLLHGILSESGRLQYN